Protein AF-A0A2E8S1A9-F1 (afdb_monomer_lite)

Foldseek 3Di:
DPPLPVLLVVLVVLLVVLVVLLVVCVVVVLCVQQVPLSVQLVVLSVVLVVCVVVVNSVSSNVSSVSSNVSSVVSVVRSVVVVVVVVPDPDPPPPPDPDDDD

Structure (mmCIF, N/CA/C/O backbone):
data_AF-A0A2E8S1A9-F1
#
_entry.id   AF-A0A2E8S1A9-F1
#
loop_
_atom_site.group_PDB
_atom_site.id
_atom_site.type_symbol
_atom_site.label_atom_id
_atom_site.label_alt_id
_atom_site.label_comp_id
_atom_site.label_asym_id
_atom_site.label_entity_id
_atom_site.label_seq_id
_atom_site.pdbx_PDB_ins_code
_atom_site.Cartn_x
_atom_site.Cartn_y
_atom_site.Cartn_z
_atom_site.occupancy
_atom_site.B_iso_or_equiv
_atom_site.auth_seq_id
_atom_site.auth_comp_id
_atom_site.auth_asym_id
_atom_site.auth_atom_id
_atom_site.pdbx_PDB_model_num
ATOM 1 N N . MET A 1 1 ? 23.640 4.074 -25.157 1.00 41.44 1 MET A N 1
ATOM 2 C CA . MET A 1 1 ? 22.239 4.192 -24.688 1.00 41.44 1 MET A CA 1
ATOM 3 C C . MET A 1 1 ? 22.215 4.139 -23.158 1.00 41.44 1 MET A C 1
ATOM 5 O O . MET A 1 1 ? 22.200 3.058 -22.596 1.00 41.44 1 MET A O 1
ATOM 9 N N . LEU A 1 2 ? 22.272 5.288 -22.473 1.00 44.75 2 LEU A N 1
ATOM 10 C CA . LEU A 1 2 ? 22.321 5.396 -20.997 1.00 44.75 2 LEU A CA 1
ATOM 11 C C . LEU A 1 2 ? 21.003 5.945 -20.406 1.00 44.75 2 LEU A C 1
ATOM 13 O O . LEU A 1 2 ? 20.999 6.656 -19.409 1.00 44.75 2 LEU A O 1
ATOM 17 N N . ALA A 1 3 ? 19.861 5.629 -21.024 1.00 47.94 3 ALA A N 1
ATOM 18 C CA . ALA A 1 3 ? 18.546 6.096 -20.565 1.00 47.94 3 ALA A CA 1
ATOM 19 C C . ALA A 1 3 ? 17.808 5.097 -19.641 1.00 47.94 3 ALA A C 1
ATOM 21 O O . ALA A 1 3 ? 16.783 5.446 -19.058 1.00 47.94 3 ALA A O 1
ATOM 22 N N . GLY A 1 4 ? 18.320 3.869 -19.471 1.00 51.84 4 GLY A N 1
ATOM 23 C CA . GLY A 1 4 ? 17.620 2.790 -18.752 1.00 51.84 4 GLY A CA 1
ATOM 24 C C . GLY A 1 4 ? 17.692 2.845 -17.218 1.00 51.84 4 GLY A C 1
ATOM 25 O O . GLY A 1 4 ? 16.771 2.391 -16.546 1.00 51.84 4 GLY A O 1
ATOM 26 N N . GLY A 1 5 ? 18.740 3.439 -16.632 1.00 59.94 5 GLY A N 1
ATOM 27 C CA . GLY A 1 5 ? 18.975 3.363 -15.179 1.00 59.94 5 GLY A CA 1
ATOM 28 C C . GLY A 1 5 ? 18.015 4.205 -14.327 1.00 59.94 5 GLY A C 1
ATOM 29 O O . GLY A 1 5 ? 17.564 3.783 -13.262 1.00 59.94 5 GLY A O 1
ATOM 30 N N . CYS A 1 6 ? 17.631 5.390 -14.809 1.00 69.94 6 CYS A N 1
ATOM 31 C CA . CYS A 1 6 ? 16.827 6.335 -14.024 1.00 69.94 6 CYS A CA 1
ATOM 32 C C . CYS A 1 6 ? 15.336 5.966 -13.932 1.00 69.94 6 CYS A C 1
ATOM 34 O O . CYS A 1 6 ? 14.626 6.532 -13.094 1.00 69.94 6 CYS A O 1
ATOM 36 N N . GLY A 1 7 ? 14.840 5.079 -14.802 1.00 71.00 7 GLY A N 1
ATOM 37 C CA . GLY A 1 7 ? 13.463 4.571 -14.761 1.00 71.00 7 GLY A CA 1
ATOM 38 C C . GLY A 1 7 ? 13.273 3.573 -13.623 1.00 71.00 7 GLY A C 1
ATOM 39 O O . GLY A 1 7 ? 12.392 3.766 -12.784 1.00 71.00 7 GLY A O 1
ATOM 40 N N . VAL A 1 8 ? 14.179 2.593 -13.548 1.00 78.88 8 VAL A N 1
ATOM 41 C CA . VAL A 1 8 ? 14.202 1.523 -12.541 1.00 78.88 8 VAL A CA 1
ATOM 42 C C . VAL A 1 8 ? 14.290 2.096 -11.131 1.00 78.88 8 VAL A C 1
ATOM 44 O O . VAL A 1 8 ? 13.423 1.816 -10.301 1.00 78.88 8 VAL A O 1
ATOM 47 N N . ILE A 1 9 ? 15.282 2.961 -10.880 1.00 83.38 9 ILE A N 1
ATOM 48 C CA . ILE A 1 9 ? 15.509 3.564 -9.558 1.00 83.38 9 ILE A CA 1
ATOM 49 C C . ILE A 1 9 ? 14.254 4.312 -9.107 1.00 83.38 9 ILE A C 1
ATOM 51 O O . ILE A 1 9 ? 13.737 4.055 -8.023 1.00 83.38 9 ILE A O 1
ATOM 55 N N . ARG A 1 10 ? 13.693 5.173 -9.968 1.00 83.31 10 ARG A N 1
ATOM 56 C CA . ARG A 1 10 ? 12.499 5.958 -9.627 1.00 83.31 10 ARG A CA 1
ATOM 57 C C . ARG A 1 10 ? 11.268 5.090 -9.390 1.00 83.31 10 ARG A C 1
ATOM 59 O O . ARG A 1 10 ? 10.518 5.384 -8.463 1.00 83.31 10 ARG A O 1
ATOM 66 N N . SER A 1 11 ? 11.032 4.047 -10.189 1.00 83.50 11 SER A N 1
ATOM 67 C CA . SER A 1 11 ? 9.916 3.126 -9.928 1.00 83.50 11 SER A CA 1
ATOM 68 C C . SER A 1 11 ? 10.097 2.378 -8.612 1.00 83.50 11 SER A C 1
ATOM 70 O O . SER A 1 11 ? 9.161 2.321 -7.815 1.00 83.50 11 SER A O 1
ATOM 72 N N . GLN A 1 12 ? 11.311 1.897 -8.336 1.00 88.12 12 GLN A N 1
ATOM 73 C CA . GLN A 1 12 ? 11.596 1.133 -7.129 1.00 88.12 12 GLN A CA 1
ATOM 74 C C . GLN A 1 12 ? 11.460 1.992 -5.871 1.00 88.12 12 GLN A C 1
ATOM 76 O O . GLN A 1 12 ? 10.889 1.539 -4.884 1.00 88.12 12 GLN A O 1
ATOM 81 N N . THR A 1 13 ? 11.898 3.255 -5.902 1.00 90.44 13 THR A N 1
ATOM 82 C CA . THR A 1 13 ? 11.743 4.167 -4.758 1.00 90.44 13 THR A CA 1
ATOM 83 C C . THR A 1 13 ? 10.274 4.384 -4.394 1.00 90.44 13 THR A C 1
ATOM 85 O O . THR A 1 13 ? 9.926 4.352 -3.216 1.00 90.44 13 THR A O 1
ATOM 88 N N . VAL A 1 14 ? 9.395 4.596 -5.382 1.00 90.69 14 VAL A N 1
ATOM 89 C CA . VAL A 1 14 ? 7.962 4.832 -5.118 1.00 90.69 14 VAL A CA 1
ATOM 90 C C . VAL A 1 14 ? 7.289 3.557 -4.601 1.00 90.69 14 VAL A C 1
ATOM 92 O O . VAL A 1 14 ? 6.506 3.627 -3.658 1.00 90.69 14 VAL A O 1
ATOM 95 N N . ILE A 1 15 ? 7.647 2.392 -5.150 1.00 92.38 15 ILE A N 1
ATOM 96 C CA . ILE A 1 15 ? 7.167 1.088 -4.665 1.00 92.38 15 ILE A CA 1
ATOM 97 C C . ILE A 1 15 ? 7.626 0.831 -3.229 1.00 92.38 15 ILE A C 1
ATOM 99 O O . ILE A 1 15 ? 6.818 0.423 -2.402 1.00 92.38 15 ILE A O 1
ATOM 103 N N . ASN A 1 16 ? 8.894 1.095 -2.910 1.00 94.31 16 ASN A N 1
ATOM 104 C CA . ASN A 1 16 ? 9.425 0.896 -1.563 1.00 9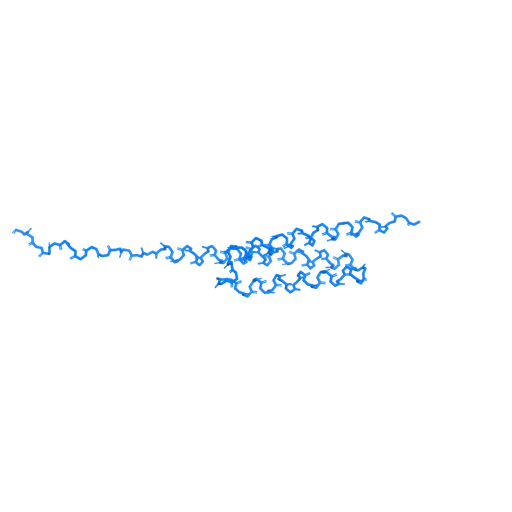4.31 16 ASN A CA 1
ATOM 105 C C . ASN A 1 16 ? 8.736 1.823 -0.552 1.00 94.31 16 ASN A C 1
ATOM 107 O O . ASN A 1 16 ? 8.394 1.379 0.536 1.00 94.31 16 ASN A O 1
ATOM 111 N N . ARG A 1 17 ? 8.449 3.080 -0.920 1.00 93.38 17 ARG A N 1
ATOM 112 C CA . ARG A 1 17 ? 7.661 3.991 -0.068 1.00 93.38 17 ARG A CA 1
ATOM 113 C C . ARG A 1 17 ? 6.251 3.465 0.194 1.00 93.38 17 ARG A C 1
ATOM 115 O O . ARG A 1 17 ? 5.802 3.495 1.333 1.00 93.38 17 ARG A O 1
ATOM 122 N N . ALA A 1 18 ? 5.567 2.965 -0.832 1.00 90.50 18 ALA A N 1
ATOM 123 C CA . ALA A 1 18 ? 4.247 2.362 -0.662 1.00 90.50 18 ALA A CA 1
ATOM 124 C C . ALA A 1 18 ? 4.303 1.063 0.168 1.00 90.50 18 ALA A C 1
ATOM 126 O O . ALA A 1 18 ? 3.397 0.799 0.948 1.00 90.50 18 ALA A O 1
ATOM 127 N N . ALA A 1 19 ? 5.379 0.280 0.056 1.00 93.50 19 ALA A N 1
ATOM 128 C CA . ALA A 1 19 ? 5.589 -0.919 0.869 1.00 93.50 19 ALA A CA 1
ATOM 129 C C . ALA A 1 19 ? 5.836 -0.597 2.352 1.00 93.50 19 ALA A C 1
ATOM 131 O O . ALA A 1 19 ? 5.321 -1.298 3.215 1.00 93.50 19 ALA A O 1
ATOM 132 N N . LEU A 1 20 ? 6.571 0.479 2.650 1.00 94.75 20 LEU A N 1
ATOM 133 C CA . LEU A 1 20 ? 6.725 0.969 4.022 1.00 94.75 20 LEU A CA 1
ATOM 134 C C . LEU A 1 20 ? 5.375 1.407 4.603 1.00 94.75 20 LEU A C 1
ATOM 136 O O . LEU A 1 20 ? 5.036 1.028 5.717 1.00 94.75 20 LEU A O 1
ATOM 140 N N . GLN A 1 21 ? 4.554 2.111 3.816 1.00 92.94 21 GLN A N 1
ATOM 141 C CA . GLN A 1 21 ? 3.191 2.466 4.228 1.00 92.94 21 GLN A CA 1
ATOM 142 C C . GLN A 1 21 ? 2.332 1.228 4.506 1.00 92.94 21 GLN A C 1
ATOM 144 O O . GLN A 1 21 ? 1.600 1.200 5.489 1.00 92.94 21 GLN A O 1
ATOM 149 N N . GLU A 1 22 ? 2.423 0.190 3.673 1.00 93.06 22 GLU A N 1
ATOM 150 C CA . GLU A 1 22 ? 1.731 -1.078 3.921 1.00 93.06 22 GLU A CA 1
ATOM 151 C C . GLU A 1 22 ? 2.162 -1.699 5.260 1.00 93.06 22 GLU A C 1
ATOM 153 O O . GLU A 1 22 ? 1.303 -2.087 6.051 1.00 93.06 22 GLU A O 1
ATOM 158 N N . GLN A 1 23 ? 3.468 -1.739 5.550 1.00 93.19 23 GLN A N 1
ATOM 159 C CA . GLN A 1 23 ? 3.999 -2.255 6.818 1.00 93.19 23 GLN A CA 1
ATOM 160 C C . GLN A 1 23 ? 3.493 -1.457 8.027 1.00 93.19 23 GLN A C 1
ATOM 162 O O . GLN A 1 23 ? 2.958 -2.053 8.961 1.00 93.19 23 GLN A O 1
ATOM 167 N N . GLU A 1 24 ? 3.541 -0.124 7.977 1.00 91.69 24 GLU A N 1
ATOM 168 C CA . GLU A 1 24 ? 3.002 0.746 9.035 1.00 91.69 24 GLU A CA 1
ATOM 169 C C . GLU A 1 24 ? 1.504 0.483 9.294 1.00 91.69 24 GLU A C 1
ATOM 171 O O . GLU A 1 24 ? 1.029 0.478 10.436 1.00 91.69 24 GLU A O 1
ATOM 176 N N . LEU A 1 25 ? 0.721 0.247 8.234 1.00 90.62 25 LEU A N 1
ATOM 177 C CA . LEU A 1 25 ? -0.710 -0.058 8.341 1.00 90.62 25 LEU A CA 1
ATOM 178 C C . LEU A 1 25 ? -0.983 -1.457 8.908 1.00 90.62 25 LEU A C 1
ATOM 180 O O . LEU A 1 25 ? -1.983 -1.652 9.610 1.00 90.62 25 LEU A O 1
ATOM 184 N N . ILE A 1 26 ? -0.103 -2.422 8.631 1.00 91.62 26 ILE A N 1
ATOM 185 C CA . ILE A 1 26 ? -0.150 -3.762 9.228 1.00 91.62 26 ILE A CA 1
ATOM 186 C C . ILE A 1 26 ? 0.113 -3.666 10.733 1.00 91.62 26 ILE A C 1
ATOM 188 O O . ILE A 1 26 ? -0.688 -4.176 11.520 1.00 91.62 26 ILE A O 1
ATOM 192 N N . GLU A 1 27 ? 1.177 -2.970 11.136 1.00 90.44 27 GLU A N 1
ATOM 193 C CA . GLU A 1 27 ? 1.553 -2.781 12.543 1.00 90.44 27 GLU A CA 1
ATOM 194 C C . GLU A 1 27 ? 0.457 -2.062 13.337 1.00 90.44 27 GLU A C 1
ATOM 196 O O . GLU A 1 27 ? 0.069 -2.489 14.425 1.00 90.44 27 GLU A O 1
ATOM 201 N N . SER A 1 28 ? -0.129 -1.017 12.752 1.00 86.50 28 SER A N 1
ATOM 202 C CA . SER A 1 28 ? -1.211 -0.238 13.370 1.00 86.50 28 SER A CA 1
ATOM 203 C C . SER A 1 28 ? -2.596 -0.903 13.306 1.00 86.50 28 SER A C 1
ATOM 205 O O . SER A 1 28 ? -3.593 -0.306 13.742 1.00 86.50 28 SER A O 1
ATOM 207 N N . LYS A 1 29 ? -2.667 -2.144 12.794 1.00 89.38 29 LYS A N 1
ATOM 208 C CA . LYS A 1 29 ? -3.884 -2.963 12.651 1.00 89.38 29 LYS A CA 1
ATOM 209 C C . LYS A 1 29 ? -5.006 -2.250 11.887 1.00 89.38 29 LYS A C 1
ATOM 211 O O . LYS A 1 29 ? -6.186 -2.514 12.120 1.00 89.38 29 LYS A O 1
ATOM 216 N N . VAL A 1 30 ? -4.659 -1.360 10.953 1.00 85.31 30 VAL A N 1
ATOM 217 C CA . VAL A 1 30 ? -5.629 -0.580 10.160 1.00 85.31 30 VAL A CA 1
ATOM 218 C C . VAL A 1 30 ? -6.541 -1.483 9.335 1.00 85.31 30 VAL A C 1
ATOM 220 O O . VAL A 1 30 ? -7.725 -1.184 9.194 1.00 85.31 30 VAL A O 1
ATOM 223 N N . ARG A 1 31 ? -6.038 -2.643 8.896 1.00 82.44 31 ARG A N 1
ATOM 224 C CA . ARG A 1 31 ? -6.819 -3.658 8.172 1.00 82.44 31 ARG A CA 1
ATOM 225 C C . ARG A 1 31 ? -8.125 -4.066 8.870 1.00 82.44 31 ARG A C 1
ATOM 227 O O . ARG A 1 31 ? -9.054 -4.476 8.192 1.00 82.44 31 ARG A O 1
ATOM 234 N N . ASN A 1 32 ? -8.205 -3.962 10.200 1.00 86.69 32 ASN A N 1
ATOM 235 C CA . ASN A 1 32 ? -9.402 -4.340 10.955 1.00 86.69 32 ASN A CA 1
ATOM 236 C C . ASN A 1 32 ? -10.533 -3.307 10.823 1.00 86.69 32 ASN A C 1
ATOM 238 O O . ASN A 1 32 ? -11.689 -3.641 11.047 1.00 86.69 32 ASN A O 1
ATOM 242 N N . TYR A 1 33 ? -10.192 -2.063 10.486 1.00 86.50 33 TYR A N 1
ATOM 243 C CA . TYR A 1 33 ? -11.128 -0.940 10.408 1.00 86.50 33 TYR A CA 1
ATOM 244 C C . TYR A 1 33 ? -11.368 -0.472 8.968 1.00 86.50 33 TYR A C 1
ATOM 246 O O . TYR A 1 33 ? -12.411 0.096 8.682 1.00 86.50 33 TYR A O 1
ATOM 254 N N . ALA A 1 34 ? -10.410 -0.710 8.069 1.00 90.31 34 ALA A N 1
ATOM 255 C CA . ALA A 1 34 ? -10.455 -0.292 6.669 1.00 90.31 34 ALA A CA 1
ATOM 256 C C . ALA A 1 34 ? -9.976 -1.429 5.748 1.00 90.31 34 ALA A C 1
ATOM 258 O O . ALA A 1 34 ? -8.983 -1.307 5.025 1.00 90.31 34 ALA A O 1
ATOM 259 N N . ALA A 1 35 ? -10.634 -2.589 5.848 1.00 90.25 35 ALA A N 1
ATOM 260 C CA . ALA A 1 35 ? -10.227 -3.813 5.155 1.00 90.25 35 ALA A CA 1
ATOM 261 C C . ALA A 1 35 ? -10.234 -3.658 3.626 1.00 90.25 35 ALA A C 1
ATOM 263 O O . ALA A 1 35 ? -9.336 -4.162 2.951 1.00 90.25 35 ALA A O 1
ATOM 264 N N . TYR A 1 36 ? -11.223 -2.940 3.089 1.00 92.44 36 TYR A N 1
ATOM 265 C CA . TYR A 1 36 ? -11.384 -2.739 1.653 1.00 92.44 36 TYR A CA 1
ATOM 266 C C . TYR A 1 36 ? -10.259 -1.876 1.069 1.00 92.44 36 TYR A C 1
ATOM 268 O O . TYR A 1 36 ? -9.564 -2.297 0.144 1.00 92.44 36 TYR A O 1
ATOM 276 N N . GLU A 1 37 ? -10.022 -0.697 1.642 1.00 93.88 37 GLU A N 1
ATOM 277 C CA . GLU A 1 37 ? -8.992 0.245 1.199 1.00 93.88 37 GLU A CA 1
ATOM 278 C C . GLU A 1 37 ? -7.593 -0.350 1.361 1.00 93.88 37 GLU A C 1
ATOM 280 O O . GLU A 1 37 ? -6.736 -0.173 0.492 1.00 93.88 37 GLU A O 1
ATOM 285 N N . PHE A 1 38 ? -7.372 -1.098 2.447 1.00 92.69 38 PHE A N 1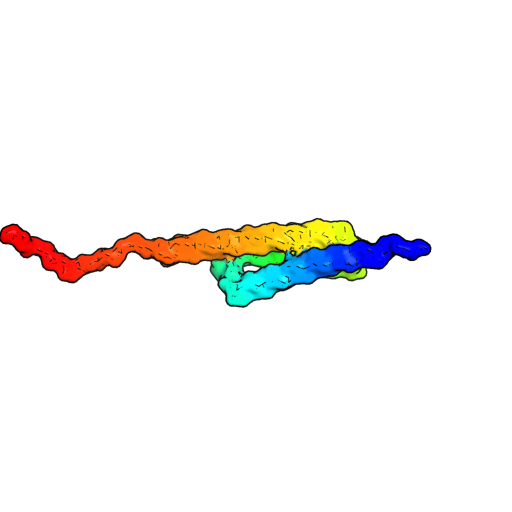
ATOM 286 C CA . PHE A 1 38 ? -6.126 -1.821 2.669 1.00 92.69 38 PHE A CA 1
ATOM 287 C C . PHE A 1 38 ? -5.899 -2.884 1.584 1.00 92.69 38 PHE A C 1
ATOM 289 O O . PHE A 1 38 ? -4.850 -2.884 0.940 1.00 92.69 38 PHE A O 1
ATOM 296 N N . ALA A 1 39 ? -6.889 -3.745 1.321 1.00 94.50 39 ALA A N 1
ATOM 297 C CA . ALA A 1 39 ? -6.784 -4.788 0.299 1.00 94.50 39 ALA A CA 1
ATOM 298 C C . ALA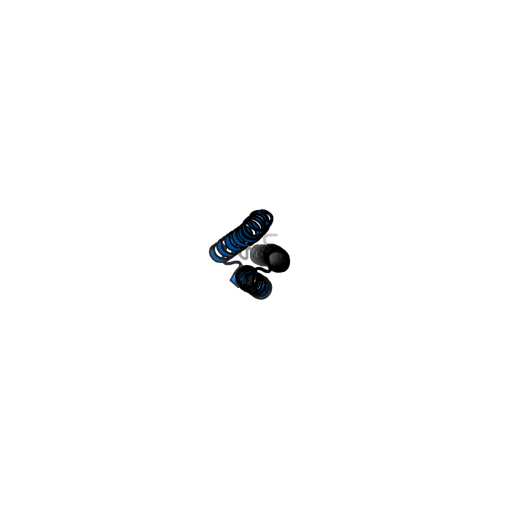 A 1 39 ? -6.568 -4.205 -1.106 1.00 94.50 39 ALA A C 1
ATOM 300 O O . ALA A 1 39 ? -5.753 -4.721 -1.876 1.00 94.50 39 ALA A O 1
ATOM 301 N N . LEU A 1 40 ? -7.250 -3.101 -1.422 1.00 95.50 40 LEU A N 1
ATOM 302 C CA . LEU A 1 40 ? -7.087 -2.379 -2.679 1.00 95.50 40 LEU A CA 1
ATOM 303 C C . LEU A 1 40 ? -5.661 -1.824 -2.829 1.00 95.50 40 LEU A C 1
ATOM 305 O O . LEU A 1 40 ? -5.033 -2.009 -3.874 1.00 95.50 40 LEU A O 1
ATOM 309 N N . GLY A 1 41 ? -5.122 -1.194 -1.781 1.00 95.00 41 GLY A N 1
ATOM 310 C CA . GLY A 1 41 ? -3.745 -0.696 -1.767 1.00 95.00 41 GLY A CA 1
ATOM 311 C C . GLY A 1 41 ? -2.715 -1.810 -1.964 1.00 95.00 41 GLY A C 1
ATOM 312 O O . GLY A 1 41 ? -1.841 -1.701 -2.830 1.00 95.00 41 GLY A O 1
ATOM 313 N N . SER A 1 42 ? -2.868 -2.927 -1.249 1.00 95.06 42 SER A N 1
ATOM 314 C CA . SER A 1 42 ? -2.013 -4.111 -1.398 1.00 95.06 42 SER A CA 1
ATOM 315 C C . SER A 1 42 ? -2.083 -4.712 -2.806 1.00 95.06 42 SER A C 1
ATOM 317 O O . SER A 1 42 ? -1.061 -5.131 -3.357 1.00 95.06 42 SER A O 1
ATOM 319 N N . ALA A 1 43 ? -3.266 -4.742 -3.429 1.00 96.69 43 ALA A N 1
ATOM 320 C CA . ALA A 1 43 ? -3.433 -5.228 -4.799 1.00 96.69 43 ALA A CA 1
ATOM 321 C C . ALA A 1 43 ? -2.689 -4.344 -5.814 1.00 96.69 43 ALA A C 1
ATOM 323 O O . ALA A 1 43 ? -1.957 -4.862 -6.665 1.00 96.69 43 ALA A O 1
ATOM 324 N N . TYR A 1 44 ? -2.801 -3.016 -5.693 1.00 97.00 44 TYR A N 1
ATOM 325 C CA . TYR A 1 44 ? -2.047 -2.083 -6.534 1.00 97.00 44 TYR A CA 1
ATOM 326 C C . TYR A 1 44 ? -0.538 -2.222 -6.345 1.00 97.00 44 TYR A C 1
ATOM 328 O O . TYR A 1 44 ? 0.200 -2.221 -7.332 1.00 97.00 44 TYR A O 1
ATOM 336 N N . LEU A 1 45 ? -0.070 -2.408 -5.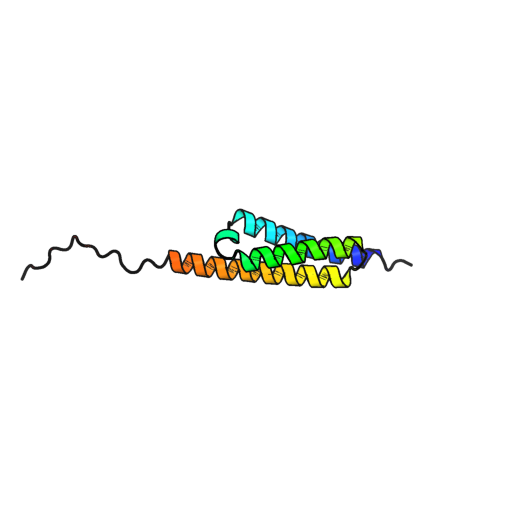109 1.00 95.38 45 LEU A N 1
ATOM 337 C CA . LEU A 1 45 ? 1.351 -2.585 -4.820 1.00 95.38 45 LEU A CA 1
ATOM 338 C C . LEU A 1 45 ? 1.912 -3.873 -5.438 1.00 95.38 45 LEU A C 1
ATOM 340 O O . LEU A 1 45 ? 2.978 -3.849 -6.059 1.00 95.38 45 LEU A O 1
ATOM 344 N N . LYS A 1 46 ? 1.181 -4.991 -5.331 1.00 96.06 46 LYS A N 1
ATOM 345 C CA . LYS A 1 46 ? 1.543 -6.253 -6.000 1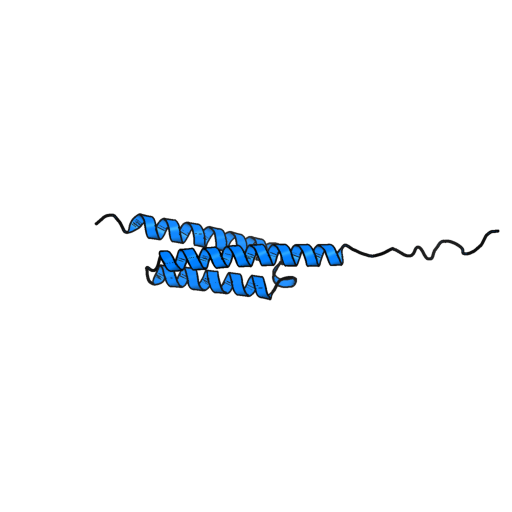.00 96.06 46 LYS A CA 1
ATOM 346 C C . LYS A 1 46 ? 1.637 -6.063 -7.512 1.00 96.06 46 LYS A C 1
ATOM 348 O O . LYS A 1 46 ? 2.619 -6.479 -8.123 1.00 96.06 46 LYS A O 1
ATOM 353 N N . ARG A 1 47 ? 0.662 -5.372 -8.109 1.00 95.12 47 ARG A N 1
ATOM 354 C CA . ARG A 1 47 ? 0.653 -5.096 -9.552 1.00 95.12 47 ARG A CA 1
ATOM 355 C C . ARG A 1 47 ? 1.789 -4.161 -9.975 1.00 95.12 47 ARG A C 1
ATOM 357 O O . ARG A 1 47 ? 2.372 -4.372 -11.032 1.00 95.12 47 ARG A O 1
ATOM 364 N N . ALA A 1 48 ? 2.160 -3.186 -9.144 1.00 92.19 48 ALA A N 1
ATOM 365 C CA . ALA A 1 48 ? 3.301 -2.305 -9.396 1.00 92.19 48 ALA A CA 1
ATOM 366 C C . ALA A 1 48 ? 4.628 -3.079 -9.450 1.00 92.19 48 ALA A C 1
ATOM 368 O O . ALA A 1 48 ? 5.448 -2.829 -10.330 1.00 92.19 48 ALA A O 1
ATOM 369 N N . ARG A 1 49 ? 4.824 -4.049 -8.544 1.00 93.25 49 ARG A N 1
ATOM 370 C CA . ARG A 1 49 ? 6.010 -4.925 -8.543 1.00 93.25 49 ARG A CA 1
ATOM 371 C C . ARG A 1 49 ? 6.082 -5.792 -9.803 1.00 93.25 49 ARG A C 1
ATOM 373 O O . ARG A 1 49 ? 7.152 -5.904 -10.392 1.00 93.25 49 ARG A O 1
ATOM 380 N N . LEU A 1 50 ? 4.948 -6.340 -10.245 1.00 93.94 50 LEU A N 1
ATOM 381 C CA . LEU A 1 50 ? 4.871 -7.092 -11.503 1.00 93.94 50 LEU A CA 1
ATOM 382 C C . LEU A 1 50 ? 5.203 -6.213 -12.716 1.00 93.94 50 LEU A C 1
ATOM 384 O O . LEU A 1 50 ? 5.977 -6.626 -13.571 1.00 93.94 50 LEU A O 1
ATOM 388 N N . ALA A 1 51 ? 4.686 -4.981 -12.764 1.00 91.62 51 ALA A N 1
ATOM 389 C CA . ALA A 1 51 ? 4.974 -4.043 -13.850 1.00 91.62 51 ALA A CA 1
ATOM 390 C C . ALA A 1 51 ? 6.478 -3.725 -13.969 1.00 91.62 51 ALA A C 1
ATOM 392 O O . ALA A 1 51 ? 7.002 -3.689 -15.079 1.00 91.62 51 ALA A O 1
ATOM 393 N N . VAL A 1 52 ? 7.203 -3.596 -12.847 1.00 88.88 52 VAL A N 1
ATOM 394 C CA . VAL A 1 52 ? 8.676 -3.470 -12.870 1.00 88.88 52 VAL A CA 1
ATOM 395 C C . VAL A 1 52 ? 9.344 -4.715 -13.454 1.00 88.88 52 VAL A C 1
ATOM 397 O O . VAL A 1 52 ? 10.272 -4.573 -14.244 1.00 88.88 52 VAL A O 1
ATOM 400 N N . GLY A 1 53 ? 8.861 -5.916 -13.118 1.00 87.62 53 GLY A N 1
ATOM 401 C CA . GLY A 1 53 ? 9.352 -7.171 -13.703 1.00 87.62 53 GLY A CA 1
ATOM 402 C C . GLY A 1 53 ? 9.161 -7.256 -15.223 1.00 87.62 53 GLY A C 1
ATOM 403 O O . GLY A 1 53 ? 9.944 -7.910 -15.903 1.00 87.62 53 GLY A O 1
ATOM 404 N N . HIS A 1 54 ? 8.170 -6.541 -15.762 1.00 89.12 54 HIS A N 1
ATOM 405 C CA . HIS A 1 54 ? 7.924 -6.390 -17.200 1.00 89.12 54 HIS A CA 1
ATOM 406 C C . HIS A 1 54 ? 8.586 -5.145 -17.821 1.00 89.12 54 HIS A C 1
ATOM 408 O O . HIS A 1 54 ? 8.277 -4.794 -18.956 1.00 89.12 54 HIS A O 1
ATOM 414 N N . SER A 1 55 ? 9.484 -4.464 -17.100 1.00 87.75 55 SER A N 1
ATOM 415 C CA . SER A 1 55 ? 10.133 -3.210 -17.525 1.00 87.75 55 SER A CA 1
ATOM 416 C C . SER A 1 55 ? 9.173 -2.030 -17.773 1.00 87.75 55 SER A C 1
ATOM 418 O O . SER A 1 55 ? 9.569 -1.006 -18.335 1.00 87.75 55 SER A O 1
ATOM 420 N N . ASP A 1 56 ? 7.921 -2.111 -17.311 1.00 89.75 56 ASP A N 1
ATOM 421 C CA . ASP A 1 56 ? 6.961 -1.004 -17.348 1.00 89.75 56 ASP A CA 1
ATOM 422 C C . ASP A 1 56 ? 7.115 -0.104 -16.111 1.00 89.75 56 ASP A C 1
ATOM 424 O O . ASP A 1 56 ? 6.371 -0.167 -15.128 1.00 89.75 56 ASP A O 1
ATOM 428 N N . HIS A 1 57 ? 8.105 0.786 -16.161 1.00 89.19 57 HIS A N 1
ATOM 429 C CA . HIS A 1 57 ? 8.402 1.717 -15.067 1.00 89.19 57 HIS A CA 1
ATOM 430 C C . HIS A 1 57 ? 7.411 2.886 -14.956 1.00 89.19 57 HIS A C 1
ATOM 432 O O . HIS A 1 57 ? 7.370 3.578 -13.932 1.00 89.19 57 HIS A O 1
ATOM 438 N N . VAL A 1 58 ? 6.634 3.174 -16.003 1.00 90.38 58 VAL A N 1
ATOM 439 C CA . VAL A 1 58 ? 5.626 4.245 -15.973 1.00 90.38 58 VAL A CA 1
ATOM 440 C C . VAL A 1 58 ? 4.365 3.726 -15.292 1.00 90.38 58 VAL A C 1
ATOM 442 O O . VAL A 1 58 ? 3.941 4.321 -14.295 1.00 90.38 58 VAL A O 1
ATOM 445 N N . GLY A 1 59 ? 3.845 2.581 -15.740 1.00 91.62 59 GLY A N 1
ATOM 446 C CA . GLY A 1 59 ? 2.704 1.911 -15.124 1.00 91.62 59 GLY A CA 1
ATOM 447 C C . GLY A 1 59 ? 2.998 1.484 -13.691 1.00 91.62 59 GLY A C 1
ATOM 448 O O . GLY A 1 59 ? 2.187 1.745 -12.801 1.00 91.62 59 GLY A O 1
ATOM 449 N N . ALA A 1 60 ? 4.202 0.971 -13.409 1.00 92.06 60 ALA A N 1
ATOM 450 C CA . ALA A 1 60 ? 4.633 0.670 -12.042 1.00 92.06 60 ALA A CA 1
ATOM 451 C C . ALA A 1 60 ? 4.540 1.884 -11.105 1.00 92.06 60 ALA A C 1
ATOM 453 O O . ALA A 1 60 ? 4.050 1.772 -9.980 1.00 92.06 60 ALA A O 1
ATOM 454 N N . ARG A 1 61 ? 4.970 3.070 -11.562 1.00 93.19 61 ARG A N 1
ATOM 455 C CA . ARG A 1 61 ? 4.880 4.305 -10.764 1.00 93.19 61 ARG A CA 1
ATOM 456 C C . ARG A 1 61 ? 3.439 4.749 -10.553 1.00 93.19 61 ARG A C 1
ATOM 458 O O . ARG A 1 61 ? 3.114 5.218 -9.464 1.00 93.19 61 ARG A O 1
ATOM 465 N N . GLN A 1 62 ? 2.586 4.625 -11.566 1.00 94.44 62 GLN A N 1
ATOM 466 C CA . GLN A 1 62 ? 1.171 4.975 -11.445 1.00 94.44 62 GLN A CA 1
ATOM 467 C C . GLN A 1 62 ? 0.451 4.045 -10.462 1.00 94.44 62 GLN A C 1
ATOM 469 O O . GLN A 1 62 ? -0.238 4.525 -9.565 1.00 94.44 62 GLN A O 1
ATOM 474 N N . LEU A 1 63 ? 0.689 2.736 -10.559 1.00 95.94 63 LEU A N 1
ATOM 475 C CA . LEU A 1 63 ? 0.154 1.737 -9.633 1.00 95.94 63 LEU A CA 1
ATOM 476 C C . LEU A 1 63 ? 0.655 1.959 -8.202 1.00 95.94 63 LEU A C 1
ATOM 478 O O . LEU A 1 63 ? -0.136 1.919 -7.266 1.00 95.94 63 LEU A O 1
ATOM 482 N N . ALA A 1 64 ? 1.939 2.272 -8.015 1.00 93.56 64 ALA A N 1
ATOM 483 C CA . ALA A 1 64 ? 2.481 2.567 -6.690 1.00 93.56 64 ALA A CA 1
ATOM 484 C C . ALA A 1 64 ? 1.877 3.846 -6.074 1.00 93.56 64 ALA A C 1
ATOM 486 O O . ALA A 1 64 ? 1.622 3.885 -4.874 1.00 93.56 64 ALA A O 1
ATOM 487 N N . ARG A 1 65 ? 1.578 4.874 -6.884 1.00 94.69 65 ARG A N 1
ATOM 488 C CA . ARG A 1 65 ? 0.836 6.061 -6.416 1.00 94.69 65 ARG A CA 1
ATOM 489 C C . ARG A 1 65 ? -0.588 5.710 -5.993 1.00 94.69 65 ARG A C 1
ATOM 491 O O . ARG A 1 65 ? -1.020 6.159 -4.937 1.00 94.69 65 ARG A O 1
ATOM 498 N N . LEU A 1 66 ? -1.291 4.893 -6.778 1.00 96.12 66 LEU A N 1
ATOM 499 C CA . LEU A 1 66 ? -2.631 4.411 -6.426 1.00 96.12 66 LEU A CA 1
ATOM 500 C C . LEU A 1 66 ? -2.616 3.593 -5.128 1.00 96.12 66 LEU A C 1
ATOM 502 O O . LEU A 1 66 ? -3.500 3.775 -4.293 1.00 96.12 66 LEU A O 1
ATOM 506 N N . ALA A 1 67 ? -1.588 2.764 -4.921 1.00 96.00 67 ALA A N 1
ATOM 507 C CA . ALA A 1 67 ? -1.385 2.045 -3.667 1.00 96.00 67 ALA A CA 1
ATOM 508 C C . ALA A 1 67 ? -1.238 3.013 -2.483 1.00 96.00 67 ALA A C 1
ATOM 510 O O . ALA A 1 67 ? -1.975 2.901 -1.506 1.00 96.00 67 ALA A O 1
ATOM 511 N N . SER A 1 68 ? -0.359 4.015 -2.594 1.00 94.38 68 SER A N 1
ATOM 512 C CA . SER A 1 68 ? -0.185 5.036 -1.553 1.00 94.38 68 SER A CA 1
ATOM 513 C C . SER A 1 68 ? -1.464 5.817 -1.246 1.00 94.38 68 SER A C 1
ATOM 515 O O . SER A 1 68 ? -1.752 6.074 -0.080 1.00 94.38 68 SER A O 1
ATOM 517 N N . GLU A 1 69 ? -2.247 6.197 -2.256 1.00 95.94 69 GLU A N 1
ATOM 518 C CA . GLU A 1 69 ? -3.523 6.891 -2.038 1.00 95.94 69 GLU A CA 1
ATOM 519 C C . GLU A 1 69 ? -4.558 5.993 -1.345 1.00 95.94 69 GLU A C 1
ATOM 521 O O . GLU A 1 69 ? -5.244 6.441 -0.425 1.00 95.94 69 GLU A O 1
ATOM 526 N N . ALA A 1 70 ? -4.636 4.710 -1.712 1.00 94.69 70 ALA A N 1
ATOM 527 C CA . ALA A 1 70 ? -5.496 3.746 -1.026 1.00 94.69 70 ALA A CA 1
ATOM 528 C C . ALA A 1 70 ? -5.075 3.548 0.441 1.00 94.69 70 ALA A C 1
ATOM 530 O O . ALA A 1 70 ? -5.919 3.574 1.332 1.00 94.69 70 ALA A O 1
ATOM 531 N N . PHE A 1 71 ? -3.772 3.456 0.718 1.00 94.88 71 PHE A N 1
ATOM 532 C CA . PHE A 1 71 ? -3.241 3.357 2.079 1.00 94.88 71 PHE A CA 1
ATOM 533 C C . PHE A 1 71 ? -3.524 4.605 2.927 1.00 94.88 71 PHE A C 1
ATOM 535 O O . PHE A 1 71 ? -3.906 4.485 4.094 1.00 94.88 71 PHE A O 1
ATOM 542 N N . LYS A 1 72 ? -3.426 5.810 2.353 1.00 94.62 72 LYS A N 1
ATOM 543 C CA . LYS A 1 72 ? -3.840 7.049 3.038 1.00 94.62 72 LYS A CA 1
ATOM 544 C C . LYS A 1 72 ? -5.326 7.030 3.394 1.00 94.62 72 LYS A C 1
ATOM 546 O O . LYS A 1 72 ? -5.678 7.369 4.522 1.00 94.62 72 LYS A O 1
ATOM 551 N N . LYS A 1 73 ? -6.184 6.601 2.462 1.00 93.81 73 LYS A N 1
ATOM 552 C CA . LYS A 1 73 ? -7.626 6.452 2.714 1.00 93.81 73 LYS A CA 1
ATOM 553 C C . LYS A 1 73 ? -7.901 5.420 3.804 1.00 93.81 73 LYS A C 1
ATOM 555 O O . LYS A 1 73 ? -8.649 5.719 4.726 1.00 93.81 73 LYS A O 1
ATOM 560 N N . ALA A 1 74 ? -7.227 4.270 3.769 1.00 92.25 74 ALA A N 1
ATOM 561 C CA . ALA A 1 74 ? -7.345 3.248 4.808 1.00 92.25 74 ALA A CA 1
ATOM 562 C C . ALA A 1 74 ? -7.003 3.809 6.198 1.00 92.25 74 ALA A C 1
ATOM 564 O O . ALA A 1 74 ? -7.712 3.560 7.173 1.00 92.25 74 ALA A O 1
ATOM 565 N N . LYS A 1 75 ? -5.942 4.621 6.290 1.00 92.81 75 LYS A N 1
ATOM 566 C CA . LYS A 1 75 ? -5.553 5.299 7.534 1.00 92.81 75 LYS A CA 1
ATOM 567 C C . LYS A 1 75 ? -6.624 6.276 8.022 1.00 92.81 75 LYS A C 1
ATOM 569 O O . LYS A 1 75 ? -6.908 6.290 9.216 1.00 92.81 75 LYS A O 1
ATOM 574 N N . ALA A 1 76 ? -7.212 7.066 7.123 1.00 92.88 76 ALA A N 1
ATOM 575 C CA . ALA A 1 76 ? -8.277 8.012 7.457 1.00 92.88 76 ALA A CA 1
ATOM 576 C C . ALA A 1 76 ? -9.535 7.291 7.967 1.00 92.88 76 ALA A C 1
ATOM 578 O O . ALA A 1 76 ? -10.000 7.584 9.064 1.00 92.88 76 ALA A O 1
ATOM 579 N N . VAL A 1 77 ? -10.000 6.268 7.244 1.00 91.31 77 VAL A N 1
ATOM 580 C CA . VAL A 1 77 ? -11.157 5.445 7.638 1.00 91.31 77 VAL A CA 1
ATOM 581 C C . VAL A 1 77 ? -10.917 4.777 8.993 1.00 91.31 77 VAL A C 1
ATOM 583 O O . VAL A 1 77 ? -11.776 4.807 9.872 1.00 91.31 77 VAL A O 1
ATOM 586 N N . ALA A 1 78 ? -9.721 4.230 9.223 1.00 90.19 78 ALA A N 1
ATOM 587 C CA . ALA A 1 78 ? -9.384 3.647 10.516 1.00 90.19 78 ALA A CA 1
ATOM 588 C C . ALA A 1 78 ? -9.316 4.680 11.648 1.00 90.19 78 ALA A C 1
ATOM 590 O O . ALA A 1 78 ? -9.684 4.360 12.779 1.00 90.19 78 ALA A O 1
ATOM 591 N N . ALA A 1 79 ? -8.856 5.903 11.374 1.00 88.88 79 ALA A N 1
ATOM 592 C CA . ALA A 1 79 ? -8.867 6.989 12.350 1.00 88.88 79 ALA A CA 1
ATOM 593 C C . ALA A 1 79 ? -10.301 7.411 12.700 1.00 88.88 79 ALA A C 1
ATOM 595 O O . ALA A 1 79 ? -10.612 7.548 13.881 1.00 88.88 79 ALA A O 1
ATOM 596 N N . GLU A 1 80 ? -11.188 7.527 11.710 1.00 88.50 80 GLU A N 1
ATOM 597 C CA . GLU A 1 80 ? -12.612 7.820 11.920 1.00 88.50 80 GLU A CA 1
ATOM 598 C C . GLU A 1 80 ? -13.311 6.720 12.724 1.00 88.50 80 GLU A C 1
ATOM 600 O O . GLU A 1 80 ? -14.027 7.010 13.682 1.00 88.50 80 GLU A O 1
ATOM 605 N N . HIS A 1 81 ? -13.064 5.449 12.395 1.00 84.88 81 HIS A N 1
ATOM 606 C CA . HIS A 1 81 ? -13.597 4.321 13.159 1.00 84.88 81 HIS A CA 1
ATOM 607 C C . HIS A 1 81 ? -13.113 4.330 14.613 1.00 84.88 81 HIS A C 1
ATOM 609 O O . HIS A 1 81 ? -13.920 4.150 15.524 1.00 84.88 81 HIS A O 1
ATOM 615 N N . LYS A 1 82 ? -11.820 4.582 14.854 1.00 82.25 82 LYS A N 1
ATOM 616 C CA . LYS A 1 82 ? -11.275 4.715 16.215 1.00 82.25 82 LYS A CA 1
ATOM 617 C C . LYS A 1 82 ? -11.877 5.911 16.956 1.00 82.25 82 LYS A C 1
ATOM 619 O O . LYS A 1 82 ? -12.215 5.782 18.128 1.00 82.25 82 LYS A O 1
ATOM 624 N N . ALA A 1 83 ? -12.054 7.047 16.284 1.00 83.56 83 ALA A N 1
ATOM 625 C CA . ALA A 1 83 ? -12.674 8.234 16.868 1.00 83.56 83 ALA A CA 1
ATOM 626 C C . ALA A 1 83 ? -14.134 7.977 17.268 1.00 83.56 83 ALA A C 1
ATOM 628 O O . ALA A 1 83 ? -14.532 8.352 18.367 1.00 83.56 83 ALA A O 1
ATOM 629 N N . ARG A 1 84 ? -14.907 7.268 16.431 1.00 78.94 84 ARG A N 1
ATOM 630 C CA . ARG A 1 84 ? -16.280 6.849 16.760 1.00 78.94 84 ARG A CA 1
ATOM 631 C C . ARG A 1 84 ? -16.333 5.921 17.971 1.00 78.94 84 ARG A C 1
ATOM 633 O O . ARG A 1 84 ? -17.208 6.089 18.806 1.00 78.94 84 ARG A O 1
ATOM 640 N N . LEU A 1 85 ? -15.400 4.976 18.087 1.00 73.12 85 LEU A N 1
ATOM 641 C CA . LEU A 1 85 ? -15.333 4.057 19.232 1.00 73.12 85 LEU A CA 1
ATOM 642 C C . LEU A 1 85 ? -14.921 4.756 20.537 1.00 73.12 85 LEU A C 1
ATOM 644 O O . LEU A 1 85 ? -15.392 4.378 21.606 1.00 73.12 85 LEU A O 1
ATOM 648 N N . ASN A 1 86 ? -14.068 5.780 20.455 1.00 65.56 86 ASN A N 1
ATOM 649 C CA . ASN A 1 86 ? -13.680 6.597 21.609 1.00 65.56 86 ASN A CA 1
ATOM 650 C C . ASN A 1 86 ? -14.768 7.594 22.032 1.00 65.56 86 ASN A C 1
ATOM 652 O O . ASN A 1 86 ? -14.725 8.106 23.150 1.00 65.56 86 ASN A O 1
ATOM 656 N N . PHE A 1 87 ? -15.746 7.867 21.169 1.00 53.56 87 PHE A N 1
ATOM 657 C CA . PHE A 1 87 ? -16.923 8.652 21.514 1.00 53.56 87 PHE A CA 1
ATOM 658 C C . PHE A 1 87 ? -17.901 7.763 22.300 1.00 53.56 87 PHE A C 1
ATOM 660 O O . PHE A 1 87 ? -18.880 7.265 21.756 1.00 53.56 87 PHE A O 1
ATOM 667 N N . GLN A 1 88 ? -17.621 7.521 23.586 1.00 54.84 88 GLN A N 1
ATOM 668 C CA . GLN A 1 88 ? -18.628 7.013 24.522 1.00 54.84 88 GLN A CA 1
ATOM 669 C C . GLN A 1 88 ? -19.522 8.186 24.955 1.00 54.84 88 GLN A C 1
ATOM 671 O O . GLN A 1 88 ? -19.044 9.069 25.672 1.00 54.84 88 GLN A O 1
ATOM 676 N N . PRO A 1 89 ? -20.805 8.236 24.551 1.00 51.38 89 PRO A N 1
ATOM 677 C CA . PRO A 1 89 ? -21.718 9.239 25.061 1.00 51.38 89 PRO A CA 1
ATOM 678 C C . PRO A 1 89 ? -22.113 8.830 26.484 1.00 51.38 89 PRO A C 1
ATOM 680 O O . PRO A 1 89 ? -22.843 7.866 26.674 1.00 51.38 89 PRO A O 1
ATOM 683 N N . TYR A 1 90 ? -21.605 9.589 27.458 1.00 50.03 90 TYR A N 1
ATOM 684 C CA . TYR A 1 90 ? -22.025 9.645 28.861 1.00 50.03 90 TYR A CA 1
ATOM 685 C C . TYR A 1 90 ? -21.940 8.316 29.637 1.00 50.03 90 TYR A C 1
ATOM 687 O O . TYR A 1 90 ? -22.806 7.449 29.548 1.00 50.03 90 TYR A O 1
ATOM 695 N N . ARG A 1 91 ? -20.952 8.213 30.543 1.00 50.28 91 ARG A N 1
ATOM 696 C CA . ARG A 1 91 ? -21.179 7.461 31.784 1.00 50.28 91 ARG A CA 1
ATOM 697 C C . ARG A 1 91 ? -22.387 8.107 32.457 1.00 50.28 91 ARG A C 1
ATOM 699 O O . ARG A 1 91 ? -22.293 9.221 32.963 1.00 50.28 91 ARG A O 1
ATOM 706 N N . VAL A 1 92 ? -23.533 7.441 32.401 1.00 57.62 92 VAL A N 1
ATOM 707 C CA . VAL A 1 92 ? -24.631 7.741 33.311 1.00 57.62 92 VAL A CA 1
ATOM 708 C C . VAL A 1 92 ? -24.135 7.294 34.681 1.00 57.62 92 VAL A C 1
ATOM 710 O O . VAL A 1 92 ? -24.057 6.097 34.950 1.00 57.62 92 VAL A O 1
ATOM 713 N N . ASP A 1 93 ? -23.704 8.246 35.505 1.00 59.69 93 ASP A N 1
ATOM 714 C CA . ASP A 1 93 ? -23.461 8.002 36.924 1.00 59.69 93 ASP A CA 1
ATOM 715 C C . ASP A 1 93 ? -24.821 7.706 37.570 1.00 59.69 93 ASP A C 1
ATOM 717 O O . ASP A 1 93 ? -25.548 8.615 37.974 1.00 59.69 93 ASP A O 1
ATOM 721 N N . TRP A 1 94 ? -25.187 6.425 37.626 1.00 56.97 94 TRP A N 1
ATOM 722 C CA . TRP A 1 94 ? -26.391 5.936 38.308 1.00 56.97 94 TRP A CA 1
ATOM 723 C C . TRP A 1 94 ? -26.333 6.127 39.836 1.00 56.97 94 TRP A C 1
ATOM 725 O O . TRP A 1 94 ? -27.340 5.938 40.509 1.00 56.97 94 TRP A O 1
ATOM 735 N N . ASP A 1 95 ? -25.188 6.559 40.374 1.00 60.00 95 ASP A N 1
ATOM 736 C CA . ASP A 1 95 ? -24.937 6.710 41.813 1.00 60.00 95 ASP A CA 1
ATOM 737 C C . ASP A 1 95 ? -25.328 8.080 42.393 1.00 60.00 95 ASP A C 1
ATOM 739 O O . ASP A 1 95 ? -25.059 8.358 43.563 1.00 60.00 95 ASP A O 1
ATOM 743 N N . LYS A 1 96 ? -25.977 8.966 41.626 1.00 60.50 96 LYS A N 1
ATOM 744 C CA . LYS A 1 96 ? -26.551 10.186 42.213 1.00 60.50 96 LYS A CA 1
ATOM 745 C C . LYS A 1 96 ? -27.928 9.862 42.801 1.00 60.50 96 LYS A C 1
ATOM 747 O O . LYS A 1 96 ? -28.833 9.543 42.028 1.00 60.50 96 LYS A O 1
ATOM 752 N N . PRO A 1 97 ? -28.128 9.955 44.131 1.00 57.22 97 PRO A N 1
ATOM 753 C CA . PRO A 1 97 ? -29.431 9.702 44.727 1.00 57.22 97 PRO A CA 1
ATOM 754 C C . PRO A 1 97 ? -30.447 10.700 44.167 1.00 57.22 97 PRO A C 1
ATOM 756 O O . PRO A 1 97 ? -30.285 11.919 44.263 1.00 57.22 97 PRO A O 1
ATOM 759 N N . VAL A 1 98 ? -31.490 10.163 43.540 1.00 60.84 98 VAL A N 1
ATOM 760 C CA . VAL A 1 98 ? -32.603 10.935 42.994 1.00 60.84 98 VAL A CA 1
ATOM 761 C C . VAL A 1 98 ? -33.442 11.432 44.167 1.00 60.84 98 VAL A C 1
ATOM 763 O O . VAL A 1 98 ? -34.269 10.705 44.704 1.00 60.84 98 VAL A O 1
ATOM 766 N N . GLY A 1 99 ? -33.216 12.684 44.558 1.00 57.44 99 GLY A N 1
ATOM 767 C CA . GLY A 1 99 ? -34.080 13.408 45.484 1.00 57.44 99 GLY A CA 1
ATOM 768 C C . GLY A 1 99 ? -33.486 13.615 46.874 1.00 57.44 99 GLY A C 1
ATOM 769 O O . GLY A 1 99 ? -33.615 12.776 47.756 1.00 57.44 99 GLY A O 1
ATOM 770 N N . GLN A 1 100 ? -32.954 14.813 47.095 1.00 50.62 100 GLN A N 1
ATOM 771 C CA . GLN A 1 100 ? -33.206 15.535 48.339 1.00 50.62 100 GLN A CA 1
ATOM 772 C C . GLN A 1 100 ? -33.701 16.931 47.950 1.00 50.62 100 GLN A C 1
ATOM 774 O O . GLN A 1 100 ? -32.950 17.737 47.402 1.00 50.62 100 GLN A O 1
ATOM 779 N N . LYS A 1 101 ? -35.003 17.150 48.139 1.00 48.94 101 LYS A N 1
ATOM 780 C CA . LYS A 1 101 ? -35.590 18.471 48.368 1.00 48.94 101 LYS A CA 1
ATOM 781 C C . LYS A 1 101 ? -35.809 18.609 49.864 1.00 48.94 101 LYS A C 1
ATOM 783 O O . LYS A 1 101 ? -36.152 17.570 50.471 1.00 48.94 101 LYS A O 1
#

Sequence (101 aa):
MLAG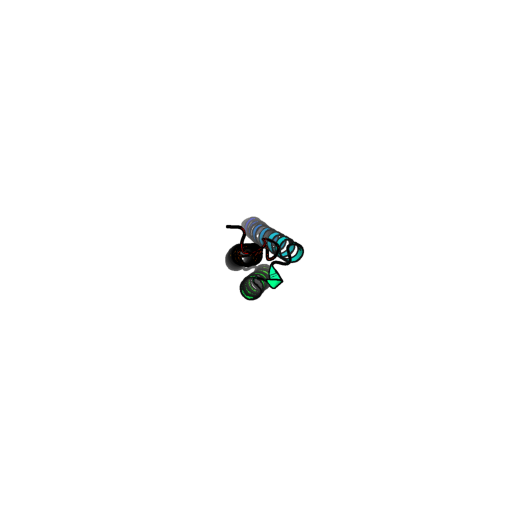GCGVIRSQTVINRAALQEQELIESKVRNYAAYEFALGSAYLKRARLAVGHSDHVGARQLARLASEAFKKAKAVAAEHKARLNFQPYRVDWDKPVGQK

Radius of gyration: 22.18 Å; chains: 1; bounding box: 58×26×73 Å

Secondary structure (DSSP, 8-state):
---SHHHHHHHHHHHHHHHHHHHHHHHTTGGGT-HHHHHHHHHHHHHHHHHHHTT-HHHHHHHHHHHHHHHHHHHHHHHHHHHHHH-------TTS-S---

pLDDT: mean 82.86, std 15.65, range [41.44, 97.0]